Protein AF-A0A7S4KR72-F1 (afdb_monomer)

Mean predicted aligned error: 4.53 Å

Radius of gyration: 17.02 Å; Cα contacts (8 Å, |Δi|>4): 73; chains: 1; bounding box: 36×24×47 Å

Secondary structure (DSSP, 8-state):
-HHHHHHHHHHHHHHHHHHHHHHHHIIIIIIHHHHHTT-S-HHHHHHHHTTHHHHHHHHHHHHHHHHHHHHT--TT--SHHHHHHHHTTTTHHHHHHHHHHHHHTT-

Sequence (107 aa):
ERKKRENIAKEILQTEKVYTQSLENILRLYMLPIQSQKILKSEEVMTIFANIDQIGTVHYKLYSDLQKRINNWNHQTTIGDVFIQHSHALPLYSKYINNFDQGMKMI

Foldseek 3Di:
DQVVVLVVLVVVLVVLVVVLVVLVCCCPVPLVVCVVVVVDDPVLSCLQCPVSVLVSVLSVVLSVVSVVQSVPDDPPGDSVVSVVVSVVCVVSVVRVVVSNVVNVVSD

Nearest PDB structures (foldseek):
  3qbv-assembly2_D  TM=7.956E-01  e=1.535E-03  Homo sapiens
  3qbv-assembly1_B  TM=7.956E-01  e=1.452E-03  Homo sapiens
  1ki1-assembly2_D  TM=7.919E-01  e=4.994E-03  Homo sapiens
  1txd-assembly1_A  TM=8.940E-01  e=1.923E-02  Homo sapiens
  7g8n-assembly1_B  TM=6.585E-01  e=1.160E-02  Homo sapiens

Structure (mmCIF, N/CA/C/O backbone):
data_AF-A0A7S4KR72-F1
#
_entry.id   AF-A0A7S4KR72-F1
#
loop_
_atom_site.group_PDB
_atom_site.id
_atom_site.type_symbol
_atom_site.label_atom_id
_atom_site.label_alt_id
_atom_site.label_comp_id
_atom_site.label_asym_id
_atom_site.label_entity_id
_atom_site.label_seq_id
_atom_site.pdbx_PDB_ins_code
_atom_site.Cartn_x
_atom_site.Cartn_y
_atom_site.Cartn_z
_atom_site.occupancy
_atom_site.B_iso_or_equiv
_atom_site.auth_seq_id
_atom_site.auth_comp_id
_atom_site.auth_asym_id
_atom_site.auth_atom_id
_atom_site.pdbx_PDB_model_num
ATOM 1 N N . GLU A 1 1 ? 17.672 6.304 -22.728 1.00 61.84 1 GLU A N 1
ATOM 2 C CA . GLU A 1 1 ? 16.293 5.844 -22.414 1.00 61.84 1 GLU A CA 1
ATOM 3 C C . GLU A 1 1 ? 16.210 4.607 -21.510 1.00 61.84 1 GLU A C 1
ATOM 5 O O . GLU A 1 1 ? 15.453 4.625 -20.551 1.00 61.84 1 GLU A O 1
ATOM 10 N N . ARG A 1 2 ? 16.997 3.545 -21.739 1.00 71.19 2 ARG A N 1
ATOM 11 C CA . ARG A 1 2 ? 16.892 2.271 -20.984 1.00 71.19 2 ARG A CA 1
ATOM 12 C C . ARG A 1 2 ? 17.168 2.398 -19.480 1.00 71.19 2 ARG A C 1
ATOM 14 O O . ARG A 1 2 ? 16.335 2.012 -18.671 1.00 71.19 2 ARG A O 1
ATOM 21 N N . LYS A 1 3 ? 18.284 3.039 -19.123 1.00 82.12 3 LYS A N 1
ATOM 22 C CA . LYS A 1 3 ? 18.637 3.353 -17.728 1.00 82.12 3 LYS A CA 1
ATOM 23 C C . LYS A 1 3 ? 17.598 4.268 -17.065 1.00 82.12 3 LYS A C 1
ATOM 25 O O . LYS A 1 3 ? 17.335 4.148 -15.880 1.00 82.12 3 LYS A O 1
ATOM 30 N N . LYS A 1 4 ? 16.949 5.137 -17.852 1.00 89.94 4 LYS A N 1
ATOM 31 C CA . LYS A 1 4 ? 15.860 6.006 -17.382 1.00 89.94 4 LYS A CA 1
ATOM 32 C C . LYS A 1 4 ? 14.622 5.184 -17.000 1.00 89.94 4 LYS A C 1
ATOM 34 O O . LYS A 1 4 ? 14.072 5.422 -15.937 1.00 89.94 4 LYS A O 1
ATOM 39 N N . ARG A 1 5 ? 14.229 4.184 -17.803 1.00 91.81 5 ARG A N 1
ATOM 40 C CA . ARG A 1 5 ? 13.109 3.277 -17.475 1.00 91.81 5 ARG A CA 1
ATOM 41 C C . ARG A 1 5 ? 13.359 2.461 -16.209 1.00 91.81 5 ARG A C 1
ATOM 43 O O . ARG A 1 5 ? 12.469 2.366 -15.375 1.00 91.81 5 ARG A O 1
ATOM 50 N N . GLU A 1 6 ? 14.555 1.896 -16.070 1.00 92.56 6 GLU A N 1
ATOM 51 C CA . GLU A 1 6 ? 14.929 1.140 -14.871 1.00 92.56 6 GLU A CA 1
ATOM 52 C C . GLU A 1 6 ? 14.947 2.035 -13.624 1.00 92.56 6 GLU A C 1
ATOM 54 O O . GLU A 1 6 ? 14.407 1.656 -12.589 1.00 92.56 6 GLU A O 1
ATOM 59 N N . ASN A 1 7 ? 15.505 3.247 -13.728 1.00 93.12 7 ASN A N 1
ATOM 60 C CA . ASN A 1 7 ? 15.519 4.207 -12.624 1.00 93.12 7 ASN A CA 1
ATOM 61 C C . ASN A 1 7 ? 14.102 4.616 -12.201 1.00 93.12 7 ASN A C 1
ATOM 63 O O . ASN A 1 7 ? 13.812 4.604 -11.012 1.00 93.12 7 ASN A O 1
ATOM 67 N N . ILE A 1 8 ? 13.216 4.906 -13.161 1.00 94.50 8 ILE A N 1
ATOM 68 C CA . ILE A 1 8 ? 11.807 5.226 -12.880 1.00 94.50 8 ILE A CA 1
ATOM 69 C C . ILE A 1 8 ? 11.115 4.041 -12.195 1.00 94.50 8 ILE A C 1
ATOM 71 O O . ILE A 1 8 ? 10.414 4.223 -11.208 1.00 94.50 8 ILE A O 1
ATOM 75 N N . ALA A 1 9 ? 11.330 2.811 -12.672 1.00 94.62 9 ALA A N 1
ATOM 76 C CA . ALA A 1 9 ? 10.746 1.630 -12.040 1.00 94.62 9 ALA A CA 1
ATOM 77 C C . ALA A 1 9 ? 11.242 1.445 -10.594 1.00 94.62 9 ALA A C 1
ATOM 79 O O . ALA A 1 9 ? 10.447 1.148 -9.706 1.00 94.62 9 ALA A O 1
ATOM 80 N N . LYS A 1 10 ? 12.537 1.670 -10.337 1.00 94.69 10 LYS A N 1
ATOM 81 C CA . LYS A 1 10 ? 13.108 1.639 -8.981 1.00 94.69 10 LYS A CA 1
ATOM 82 C C . LYS A 1 10 ? 12.547 2.740 -8.081 1.00 94.69 10 LYS A C 1
ATOM 84 O O . LYS A 1 10 ? 12.317 2.487 -6.905 1.00 94.69 10 LYS A O 1
ATOM 89 N N . GLU A 1 11 ? 12.308 3.932 -8.616 1.00 96.62 11 GLU A N 1
ATOM 90 C CA . GLU A 1 11 ? 11.675 5.033 -7.882 1.00 96.62 11 GLU A CA 1
ATOM 91 C C . GLU A 1 11 ? 10.228 4.694 -7.496 1.00 96.62 11 GLU A C 1
ATOM 93 O O . GLU A 1 11 ? 9.840 4.863 -6.340 1.00 96.62 11 GLU A O 1
ATOM 98 N N . ILE A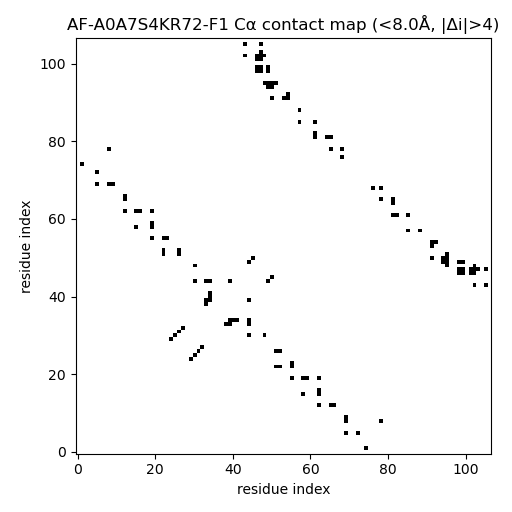 1 12 ? 9.456 4.122 -8.425 1.00 96.19 12 ILE A N 1
ATOM 99 C CA . ILE A 1 12 ? 8.106 3.607 -8.155 1.00 96.19 12 ILE A CA 1
ATOM 100 C C . ILE A 1 12 ? 8.147 2.551 -7.043 1.00 96.19 12 ILE A C 1
ATOM 102 O O . ILE A 1 12 ? 7.386 2.619 -6.087 1.00 96.19 12 ILE A O 1
ATOM 106 N N . LEU A 1 13 ? 9.074 1.597 -7.118 1.00 96.69 13 LEU A N 1
ATOM 107 C CA . LEU A 1 13 ? 9.229 0.577 -6.081 1.00 96.69 13 LEU A CA 1
ATOM 108 C C . LEU A 1 13 ? 9.587 1.174 -4.715 1.00 96.69 13 LEU A C 1
ATOM 110 O O . LEU A 1 13 ? 9.073 0.734 -3.688 1.00 96.69 13 LEU A O 1
ATOM 114 N N . GLN A 1 14 ? 10.475 2.168 -4.695 1.00 96.81 14 GLN A N 1
ATOM 115 C CA . GLN A 1 14 ? 10.906 2.820 -3.464 1.00 96.81 14 GLN A CA 1
ATOM 116 C C . GLN A 1 14 ? 9.772 3.626 -2.825 1.00 96.81 14 GLN A C 1
ATOM 118 O O . GLN A 1 14 ? 9.602 3.582 -1.608 1.00 96.81 14 GLN A O 1
ATOM 123 N N . THR A 1 15 ? 8.992 4.346 -3.627 1.00 97.06 15 THR A N 1
ATOM 124 C CA . THR A 1 15 ? 7.824 5.093 -3.141 1.00 97.06 15 THR A CA 1
ATOM 125 C C . THR A 1 15 ? 6.730 4.147 -2.642 1.00 97.06 15 THR A C 1
ATOM 127 O O . THR A 1 15 ? 6.199 4.364 -1.554 1.00 97.06 15 THR A O 1
ATOM 130 N N . GLU A 1 16 ? 6.489 3.032 -3.336 1.00 96.12 16 GLU A N 1
ATOM 131 C CA . GLU A 1 16 ? 5.551 1.989 -2.900 1.00 96.12 16 GLU A CA 1
ATOM 132 C C . GLU A 1 16 ? 5.991 1.316 -1.585 1.00 96.12 16 GLU A C 1
ATOM 134 O O . GLU A 1 16 ? 5.178 1.047 -0.697 1.00 96.12 16 GLU A O 1
ATOM 139 N N . LYS A 1 17 ? 7.300 1.097 -1.398 1.00 96.31 17 LYS A N 1
ATOM 140 C CA . LYS A 1 17 ? 7.857 0.603 -0.130 1.00 96.31 17 LYS A CA 1
ATOM 141 C C . LYS A 1 17 ? 7.542 1.544 1.031 1.00 96.31 17 LYS A C 1
ATOM 143 O O . LYS A 1 17 ? 7.140 1.098 2.101 1.00 96.31 17 LYS A O 1
ATOM 148 N N . VAL A 1 18 ? 7.747 2.845 0.833 1.00 97.44 18 VAL A N 1
ATOM 149 C CA . VAL A 1 18 ? 7.446 3.849 1.862 1.00 97.44 18 VAL A CA 1
ATOM 150 C C . VAL A 1 18 ? 5.945 3.866 2.154 1.00 97.44 18 VAL A C 1
ATOM 152 O O . VAL A 1 18 ? 5.561 3.855 3.319 1.00 97.44 18 VAL A O 1
ATOM 155 N N . TYR A 1 19 ? 5.102 3.807 1.121 1.00 95.75 19 TYR A N 1
ATOM 156 C CA . TYR A 1 19 ? 3.649 3.780 1.277 1.00 95.75 19 TYR A CA 1
ATOM 157 C C . TYR A 1 19 ? 3.163 2.571 2.092 1.00 95.75 19 TYR A C 1
ATOM 159 O O . TYR A 1 19 ? 2.433 2.730 3.072 1.00 95.75 19 TYR A O 1
ATOM 167 N N . THR A 1 20 ? 3.619 1.365 1.749 1.00 95.44 20 THR A N 1
ATOM 168 C CA . THR A 1 20 ? 3.266 0.134 2.479 1.00 95.44 20 THR A CA 1
ATOM 169 C C . THR A 1 20 ? 3.751 0.151 3.928 1.00 95.44 20 THR A C 1
ATOM 171 O O . THR A 1 20 ? 3.002 -0.248 4.820 1.00 95.44 20 THR A O 1
ATOM 174 N N . GLN A 1 21 ? 4.949 0.686 4.191 1.00 95.56 21 GLN A N 1
ATOM 175 C CA . GLN A 1 21 ? 5.461 0.890 5.551 1.00 95.56 21 GLN A CA 1
ATOM 176 C C . GLN A 1 21 ? 4.571 1.850 6.355 1.00 95.56 21 GLN A C 1
ATOM 178 O O . GLN A 1 21 ? 4.280 1.599 7.523 1.00 95.56 21 GLN A O 1
ATOM 183 N N . SER A 1 22 ? 4.115 2.945 5.742 1.00 95.81 22 SER A N 1
ATOM 184 C CA . SER A 1 22 ? 3.195 3.888 6.384 1.00 95.81 22 SER A CA 1
ATOM 185 C C . SER A 1 22 ? 1.855 3.233 6.722 1.00 95.81 22 SER A C 1
ATOM 187 O O . SER A 1 22 ? 1.372 3.405 7.840 1.00 95.81 22 SER A O 1
ATOM 189 N N . LEU A 1 23 ? 1.281 2.439 5.812 1.00 94.62 23 LEU A N 1
ATOM 190 C CA . LEU A 1 23 ? 0.047 1.688 6.076 1.00 94.62 23 LEU A CA 1
ATOM 191 C C . LEU A 1 23 ? 0.225 0.680 7.219 1.00 94.62 23 LEU A C 1
ATOM 193 O O . LEU A 1 23 ? -0.616 0.597 8.112 1.00 94.62 23 LEU A O 1
ATOM 197 N N . GLU A 1 24 ? 1.344 -0.046 7.236 1.00 94.19 24 GLU A N 1
ATOM 198 C CA . GLU A 1 24 ? 1.683 -0.972 8.319 1.00 94.19 24 GLU A CA 1
ATOM 199 C C . GLU A 1 24 ? 1.804 -0.249 9.669 1.00 94.19 24 GLU A C 1
ATOM 201 O O . GLU A 1 24 ? 1.281 -0.731 10.676 1.00 94.19 24 GLU A O 1
ATOM 206 N N . ASN A 1 25 ? 2.436 0.926 9.693 1.00 95.44 25 ASN A N 1
ATOM 207 C CA . ASN A 1 25 ? 2.555 1.742 10.898 1.00 95.44 25 ASN A CA 1
ATOM 208 C C . ASN A 1 25 ? 1.186 2.217 11.398 1.00 95.44 25 ASN A C 1
ATOM 210 O O . ASN A 1 25 ? 0.936 2.152 12.600 1.00 95.44 25 ASN A O 1
ATOM 214 N N . ILE A 1 26 ? 0.282 2.637 10.505 1.00 93.94 26 ILE A N 1
A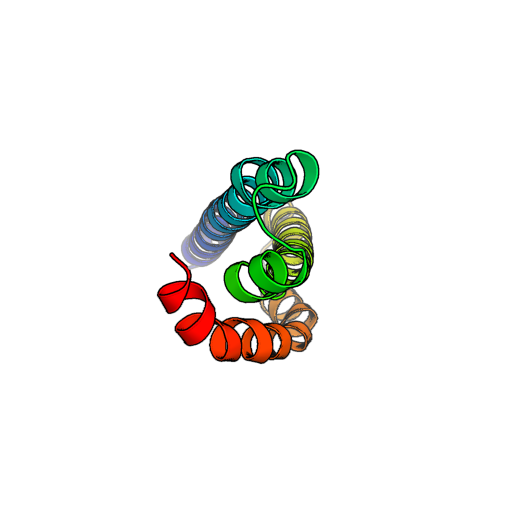TOM 215 C CA . ILE A 1 26 ? -1.085 3.028 10.885 1.00 93.94 26 ILE A CA 1
ATOM 216 C C . ILE A 1 26 ? -1.803 1.861 11.579 1.00 93.94 26 ILE A C 1
ATOM 218 O O . ILE A 1 26 ? -2.381 2.024 12.656 1.00 93.94 26 ILE A O 1
ATOM 222 N N . LEU A 1 27 ? -1.708 0.658 11.011 1.00 92.12 27 LEU A N 1
ATOM 223 C CA . LEU A 1 27 ? -2.330 -0.536 11.580 1.00 92.12 27 LEU A CA 1
ATOM 224 C C . LEU A 1 27 ? -1.716 -0.921 12.933 1.00 92.12 27 LEU A C 1
ATOM 226 O O . LEU A 1 27 ? -2.435 -1.141 13.908 1.00 92.12 27 LEU A O 1
ATOM 230 N N . ARG A 1 28 ? -0.383 -1.001 13.007 1.00 93.31 28 ARG A N 1
ATOM 231 C CA . ARG A 1 28 ? 0.329 -1.534 14.178 1.00 93.31 28 ARG A CA 1
ATOM 232 C C . ARG A 1 28 ? 0.454 -0.562 15.335 1.00 93.31 28 ARG A C 1
ATOM 234 O O . ARG A 1 28 ? 0.411 -1.002 16.479 1.00 93.31 28 ARG A O 1
ATOM 241 N N . LEU A 1 29 ? 0.654 0.720 15.052 1.00 93.69 29 LEU A N 1
ATOM 242 C CA . LEU A 1 29 ? 0.916 1.725 16.082 1.00 93.69 29 LEU A CA 1
ATOM 243 C C . LEU A 1 29 ? -0.360 2.427 16.553 1.00 93.69 29 LEU A C 1
ATOM 245 O O . LEU A 1 29 ? -0.359 2.970 17.653 1.00 93.69 29 LEU A O 1
ATOM 249 N N . TYR A 1 30 ? -1.442 2.388 15.767 1.00 92.31 30 TYR A N 1
ATOM 250 C CA . TYR A 1 30 ? -2.690 3.080 16.103 1.00 92.31 30 TYR A CA 1
ATOM 251 C C . TYR A 1 30 ? -3.883 2.128 16.184 1.00 92.31 30 TYR A C 1
ATOM 253 O O . TYR A 1 30 ? -4.433 1.941 17.268 1.00 92.31 30 TYR A O 1
ATOM 261 N N . MET A 1 31 ? -4.268 1.479 15.080 1.00 90.94 31 MET A N 1
ATOM 262 C CA . MET A 1 31 ? -5.506 0.687 15.040 1.00 90.94 31 MET A CA 1
ATOM 263 C C . MET A 1 31 ? -5.494 -0.485 16.040 1.00 90.94 31 MET A C 1
ATOM 265 O O . MET A 1 31 ? -6.420 -0.613 16.844 1.00 90.94 31 MET A O 1
ATOM 269 N N . LEU A 1 32 ? -4.441 -1.314 16.042 1.00 90.38 32 LEU A N 1
ATOM 270 C CA . LEU A 1 32 ? -4.330 -2.471 16.943 1.00 90.38 32 LEU A CA 1
ATOM 271 C C . LEU A 1 32 ? -4.234 -2.075 18.433 1.00 90.38 32 LEU A C 1
ATOM 273 O O . LEU A 1 32 ? -4.945 -2.672 19.251 1.00 90.38 32 LEU A O 1
ATOM 277 N N . PRO A 1 33 ? -3.427 -1.072 18.838 1.00 92.75 33 PRO A N 1
ATOM 278 C CA . PRO A 1 33 ? -3.420 -0.590 20.218 1.00 92.75 33 PRO A CA 1
ATOM 279 C C . PRO A 1 33 ? -4.779 -0.051 20.674 1.00 92.75 33 PRO A C 1
ATOM 281 O O . PRO A 1 33 ? -5.241 -0.431 21.747 1.00 92.75 33 PRO A O 1
ATOM 284 N N . ILE A 1 34 ? -5.464 0.743 19.841 1.00 91.12 34 ILE A N 1
ATOM 285 C CA . ILE A 1 34 ? -6.797 1.289 20.154 1.00 91.12 34 ILE A CA 1
ATOM 286 C C . ILE A 1 34 ? -7.816 0.167 20.377 1.00 91.12 34 ILE A C 1
ATOM 288 O O . ILE A 1 34 ? -8.580 0.210 21.345 1.00 91.12 34 ILE A O 1
ATOM 292 N N . GLN A 1 35 ? -7.804 -0.860 19.522 1.00 88.75 35 GLN A N 1
ATOM 293 C CA . GLN A 1 35 ? -8.684 -2.024 19.657 1.00 88.75 35 GLN A CA 1
ATOM 294 C C . GLN A 1 35 ? -8.359 -2.864 20.897 1.00 88.75 35 GLN A C 1
ATOM 296 O O . GLN A 1 35 ? -9.266 -3.245 21.637 1.00 88.75 35 GLN A O 1
ATOM 301 N N . SER A 1 36 ? -7.079 -3.153 21.143 1.00 90.62 36 SER A N 1
ATOM 302 C CA . SER A 1 36 ? -6.660 -4.020 22.256 1.00 90.62 36 SER A CA 1
ATOM 303 C C . SER A 1 36 ? -6.906 -3.382 23.625 1.00 90.62 36 SER A C 1
ATOM 305 O O . SER A 1 36 ? -7.340 -4.065 24.551 1.00 90.62 36 SER A O 1
ATOM 307 N N . GLN A 1 37 ? -6.708 -2.066 23.738 1.00 92.19 37 GLN A N 1
ATOM 308 C CA . GLN A 1 37 ? -6.985 -1.296 24.952 1.00 92.19 37 GLN A CA 1
ATOM 309 C C . GLN A 1 37 ? -8.459 -0.889 25.077 1.00 92.19 37 GLN A C 1
ATOM 311 O O . GLN A 1 37 ? -8.842 -0.307 26.089 1.00 92.19 37 GLN A O 1
ATOM 316 N N . LYS A 1 38 ? -9.292 -1.206 24.072 1.00 89.00 38 LYS A N 1
ATOM 317 C CA . LYS A 1 38 ? -10.714 -0.833 23.997 1.00 89.00 38 LYS A CA 1
ATOM 318 C C . LYS A 1 38 ? -10.941 0.666 24.234 1.00 89.00 38 LYS A C 1
ATOM 320 O O . LYS A 1 38 ? -11.916 1.047 24.876 1.00 89.00 38 LYS A O 1
ATOM 325 N N . ILE A 1 39 ? -10.033 1.502 23.720 1.00 88.81 39 ILE A N 1
ATOM 326 C CA . ILE A 1 39 ? -10.124 2.967 23.841 1.00 88.81 39 ILE A CA 1
ATOM 327 C C . ILE A 1 39 ? -11.369 3.474 23.103 1.00 88.81 39 ILE A C 1
ATOM 329 O O . ILE A 1 39 ? -12.049 4.373 23.586 1.00 88.81 39 ILE A O 1
ATOM 333 N N . LEU A 1 40 ? -11.676 2.863 21.956 1.00 88.75 40 LEU A N 1
ATOM 334 C CA . LEU A 1 40 ? -12.845 3.155 21.132 1.00 88.75 40 LEU A CA 1
ATOM 335 C C . LEU A 1 40 ? -13.681 1.893 20.913 1.00 88.75 40 LEU A C 1
ATOM 337 O O . LEU A 1 40 ? -13.165 0.768 20.931 1.00 88.75 40 LEU A O 1
ATOM 341 N N . LYS A 1 41 ? -14.977 2.076 20.653 1.00 89.00 41 LYS A N 1
ATOM 342 C CA . LYS A 1 41 ? -15.855 0.991 20.207 1.00 89.00 41 LYS A CA 1
ATOM 343 C C . LYS A 1 41 ? -15.420 0.522 18.824 1.00 89.00 41 LYS A C 1
ATOM 345 O O . LYS A 1 41 ? -14.922 1.292 18.006 1.00 89.00 41 LYS A O 1
ATOM 350 N N . SER A 1 42 ? -15.680 -0.748 18.520 1.00 85.31 42 SER A N 1
ATOM 351 C CA . SER A 1 42 ? -15.318 -1.327 17.220 1.00 85.31 42 SER A CA 1
ATOM 352 C C . SER A 1 42 ? -15.905 -0.551 16.032 1.00 85.31 42 SER A C 1
ATOM 354 O O . SER A 1 42 ? -15.274 -0.488 14.982 1.00 85.31 42 SER A O 1
ATOM 356 N N . GLU A 1 43 ? -17.087 0.047 16.189 1.00 86.56 43 GLU A N 1
ATOM 357 C CA . GLU A 1 43 ? -17.739 0.873 15.163 1.00 86.56 43 GLU A CA 1
ATOM 358 C C . GLU A 1 43 ? -17.002 2.197 14.914 1.00 86.56 43 GLU A C 1
ATOM 360 O O . GLU A 1 43 ? -16.829 2.599 13.765 1.00 86.56 43 GLU A O 1
ATOM 365 N N . GLU A 1 44 ? -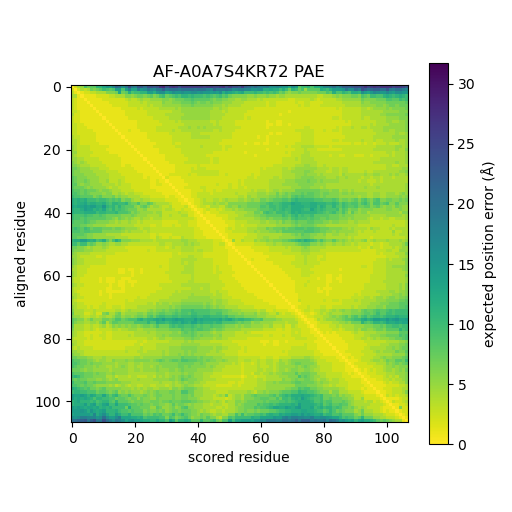16.504 2.843 15.969 1.00 87.12 44 GLU A N 1
ATOM 366 C CA . GLU A 1 44 ? -15.717 4.080 15.883 1.00 87.12 44 GLU A CA 1
ATOM 367 C C . GLU A 1 44 ? -14.365 3.799 15.219 1.00 87.12 44 GLU A C 1
ATOM 369 O O . GLU A 1 44 ? -13.965 4.503 14.295 1.00 87.12 44 GLU A O 1
ATOM 374 N N . VAL A 1 45 ? -13.711 2.690 15.586 1.00 87.69 45 VAL A N 1
ATOM 375 C CA . VAL A 1 45 ? -12.483 2.227 14.919 1.00 87.69 45 VAL A CA 1
ATOM 376 C C . VAL A 1 45 ? -12.736 1.953 13.433 1.00 87.69 45 VAL A C 1
ATOM 378 O O . VAL A 1 45 ? -11.965 2.403 12.589 1.00 87.69 45 VAL A O 1
ATOM 381 N N . MET A 1 46 ? -13.822 1.255 13.084 1.00 86.31 46 MET A N 1
ATOM 382 C CA . MET A 1 46 ? -14.175 1.016 11.679 1.00 86.31 46 MET A CA 1
ATOM 383 C C . MET A 1 46 ? -14.543 2.298 10.928 1.00 86.31 46 MET A C 1
ATOM 385 O O . MET A 1 46 ? -14.366 2.360 9.714 1.00 86.31 46 MET A O 1
ATOM 389 N N . THR A 1 47 ? -15.034 3.325 11.615 1.00 87.50 47 THR A N 1
ATOM 390 C CA . THR A 1 47 ? -15.331 4.613 10.984 1.00 87.50 47 THR A CA 1
ATOM 391 C C . THR A 1 47 ? -14.052 5.401 10.705 1.00 87.50 47 THR A C 1
ATOM 3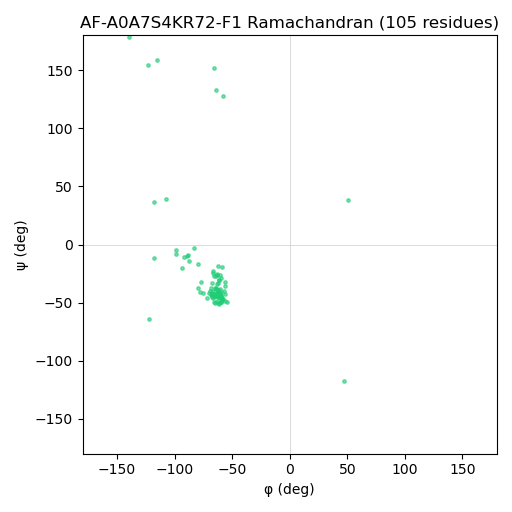93 O O . THR A 1 47 ? -13.899 5.930 9.609 1.00 87.50 47 THR A O 1
ATOM 396 N N . ILE A 1 48 ? -13.101 5.409 11.647 1.00 88.06 48 ILE A N 1
ATOM 397 C CA . ILE A 1 48 ? -11.819 6.118 11.516 1.00 88.06 48 ILE A CA 1
ATOM 398 C C . ILE A 1 48 ? -10.883 5.427 10.513 1.00 88.06 48 ILE A C 1
ATOM 400 O O . ILE A 1 48 ? -10.291 6.086 9.664 1.00 88.06 48 ILE A O 1
ATOM 404 N N . PHE A 1 49 ? -10.740 4.100 10.596 1.00 89.00 49 PHE A N 1
ATOM 405 C CA . PHE A 1 49 ? -9.769 3.345 9.790 1.00 89.00 49 PHE A CA 1
ATOM 406 C C . PHE A 1 49 ? -10.379 2.675 8.549 1.00 89.00 49 PHE A C 1
ATOM 408 O O . PHE A 1 49 ? -9.642 2.161 7.705 1.00 89.00 49 PHE A O 1
ATOM 415 N N . ALA A 1 50 ? -11.709 2.684 8.407 1.00 90.88 50 ALA A N 1
ATOM 416 C CA . ALA A 1 50 ? -12.434 2.109 7.274 1.00 90.88 50 ALA A CA 1
ATOM 417 C C . ALA A 1 50 ? -11.953 0.687 6.913 1.00 90.88 50 ALA A C 1
ATOM 419 O O . ALA A 1 50 ? -12.109 -0.244 7.700 1.00 90.88 50 ALA A O 1
ATOM 420 N N . ASN A 1 51 ? -11.413 0.505 5.707 1.00 91.38 51 ASN A N 1
ATOM 421 C CA . ASN A 1 51 ? -10.840 -0.742 5.192 1.00 91.38 51 ASN A CA 1
ATOM 422 C C . ASN A 1 51 ? -9.341 -0.603 4.868 1.00 91.38 51 ASN A C 1
ATOM 424 O O . ASN A 1 51 ? -8.853 -1.150 3.873 1.00 91.38 51 ASN A O 1
ATOM 428 N N . ILE A 1 52 ? -8.608 0.166 5.677 1.00 91.12 52 ILE A N 1
ATOM 429 C CA . ILE A 1 52 ? -7.179 0.426 5.459 1.00 91.12 52 ILE A CA 1
ATOM 430 C C . ILE A 1 52 ? -6.309 -0.839 5.554 1.00 91.12 52 ILE A C 1
ATOM 432 O O . ILE A 1 52 ? -5.265 -0.924 4.913 1.00 91.12 52 ILE A O 1
ATOM 436 N N . ASP A 1 53 ? -6.763 -1.859 6.281 1.00 90.88 53 ASP A N 1
ATOM 437 C CA . ASP A 1 53 ? -6.165 -3.196 6.350 1.00 90.88 53 ASP A CA 1
ATOM 438 C C . ASP A 1 53 ? -6.197 -3.919 4.992 1.00 90.88 53 ASP A C 1
ATOM 440 O O . ASP A 1 53 ? -5.202 -4.512 4.554 1.00 90.88 53 ASP A O 1
ATOM 444 N N . GLN A 1 54 ? -7.325 -3.820 4.285 1.00 93.25 54 GLN A N 1
ATOM 445 C CA . GLN A 1 54 ? -7.499 -4.395 2.953 1.00 93.25 54 GLN A CA 1
ATOM 446 C C . GLN A 1 54 ? -6.630 -3.663 1.929 1.00 93.25 54 GLN A C 1
ATOM 448 O O . GLN A 1 54 ? -5.953 -4.309 1.127 1.00 93.25 54 GLN A O 1
ATOM 453 N N . ILE A 1 55 ? -6.594 -2.327 2.003 1.00 93.62 55 ILE A N 1
ATOM 454 C CA . IL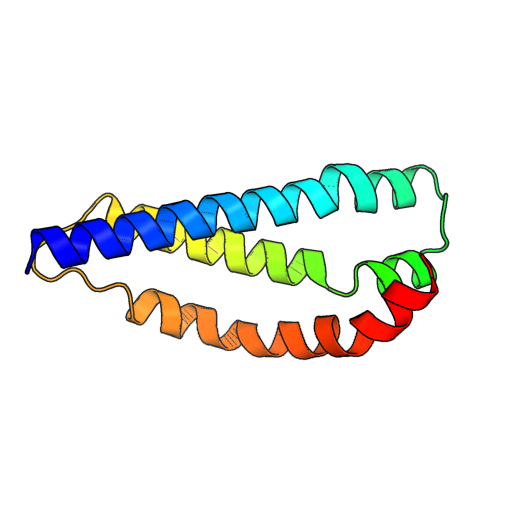E A 1 55 ? -5.723 -1.487 1.168 1.00 93.62 55 ILE A CA 1
ATOM 455 C C . ILE A 1 55 ? -4.253 -1.855 1.410 1.00 93.62 55 ILE A C 1
ATOM 457 O O . ILE A 1 55 ? -3.530 -2.159 0.462 1.00 93.62 55 ILE A O 1
ATOM 461 N N . GLY A 1 56 ? -3.823 -1.935 2.673 1.00 93.38 56 GLY A N 1
ATOM 462 C CA . GLY A 1 56 ? -2.467 -2.354 3.040 1.00 93.38 56 GLY A CA 1
ATOM 463 C C . GLY A 1 56 ? -2.097 -3.727 2.489 1.00 93.38 56 GLY A C 1
ATOM 464 O O . GLY A 1 56 ? -1.016 -3.899 1.930 1.00 93.38 56 GLY A O 1
ATOM 465 N N . THR A 1 57 ? -3.014 -4.692 2.559 1.00 93.81 57 THR A N 1
ATOM 466 C CA . THR A 1 57 ? -2.794 -6.045 2.028 1.00 93.81 57 THR A CA 1
ATOM 467 C C . THR A 1 57 ? -2.581 -6.049 0.513 1.00 93.81 57 THR A C 1
ATOM 469 O O . THR A 1 57 ? -1.714 -6.766 0.010 1.00 93.81 57 THR A O 1
ATOM 472 N N . VAL A 1 58 ? -3.364 -5.263 -0.226 1.00 94.75 58 VAL A N 1
ATOM 473 C CA . VAL A 1 58 ? -3.242 -5.141 -1.686 1.00 94.75 58 VAL A CA 1
ATOM 474 C C . VAL A 1 58 ? -1.914 -4.493 -2.058 1.00 94.75 58 VAL A C 1
ATOM 476 O O . VAL A 1 58 ? -1.166 -5.048 -2.861 1.00 94.75 58 VAL A O 1
ATOM 479 N N . HIS A 1 59 ? -1.583 -3.368 -1.428 1.00 95.00 59 HIS A N 1
ATOM 480 C CA . HIS A 1 59 ? -0.358 -2.631 -1.728 1.00 95.00 59 HIS A CA 1
ATOM 481 C C . HIS A 1 59 ? 0.905 -3.399 -1.323 1.00 95.00 59 HIS A C 1
ATOM 483 O O . HIS A 1 59 ? 1.898 -3.384 -2.046 1.00 95.00 59 HIS A O 1
ATOM 489 N N . TYR A 1 60 ? 0.859 -4.188 -0.245 1.00 95.25 60 TYR A N 1
ATOM 490 C CA . TYR A 1 60 ? 1.963 -5.086 0.103 1.00 95.25 60 TYR A CA 1
ATOM 491 C C . TYR A 1 60 ? 2.209 -6.155 -0.976 1.00 95.25 60 TYR A C 1
ATOM 493 O O . TYR A 1 60 ? 3.359 -6.468 -1.301 1.00 95.25 60 TYR A O 1
ATOM 501 N N . LYS A 1 61 ? 1.141 -6.701 -1.574 1.00 95.56 61 LYS A N 1
ATOM 502 C CA . LYS A 1 61 ? 1.257 -7.643 -2.700 1.00 95.56 61 LYS A CA 1
ATOM 503 C C . LYS A 1 61 ? 1.804 -6.953 -3.951 1.00 95.56 61 LYS A C 1
ATOM 505 O O . LYS A 1 61 ? 2.736 -7.484 -4.549 1.00 95.56 61 LYS A O 1
ATOM 510 N N . LEU A 1 62 ? 1.296 -5.764 -4.291 1.00 95.88 62 LEU A N 1
ATOM 511 C CA . LEU A 1 62 ? 1.812 -4.946 -5.394 1.00 95.88 62 LEU A CA 1
ATOM 512 C C . LEU A 1 62 ? 3.315 -4.682 -5.233 1.00 95.88 62 LEU A C 1
ATOM 514 O O . LEU A 1 62 ? 4.087 -4.947 -6.154 1.00 95.88 62 LEU A O 1
ATOM 518 N N . TYR A 1 63 ? 3.743 -4.237 -4.050 1.00 96.44 63 TYR A N 1
ATOM 519 C CA . TYR A 1 63 ? 5.153 -4.043 -3.720 1.00 96.44 63 TYR A CA 1
ATOM 520 C C . TYR A 1 63 ? 5.970 -5.327 -3.908 1.00 96.44 63 TYR A C 1
ATOM 522 O O . TYR A 1 63 ? 7.015 -5.296 -4.555 1.00 96.44 63 TYR A O 1
ATOM 530 N N . SER A 1 64 ? 5.499 -6.465 -3.384 1.00 96.56 64 SER A N 1
ATOM 531 C CA . SER A 1 64 ? 6.200 -7.750 -3.511 1.00 96.56 64 SER A CA 1
ATOM 532 C C . SER A 1 64 ? 6.395 -8.159 -4.975 1.00 96.56 64 SER A C 1
ATOM 534 O O . SER A 1 64 ? 7.491 -8.569 -5.369 1.00 96.56 64 SER A O 1
ATOM 536 N N . ASP A 1 65 ? 5.356 -8.014 -5.796 1.00 96.19 65 ASP A N 1
ATOM 537 C CA . ASP A 1 65 ? 5.397 -8.376 -7.212 1.00 96.19 65 ASP A CA 1
ATOM 538 C C . ASP A 1 65 ? 6.287 -7.417 -8.019 1.00 96.19 65 ASP A C 1
ATOM 540 O O . ASP A 1 65 ? 7.109 -7.865 -8.827 1.00 96.19 65 ASP A O 1
ATOM 544 N N . LEU A 1 66 ? 6.208 -6.108 -7.744 1.00 96.25 66 LEU A N 1
ATOM 545 C CA . LEU A 1 66 ? 7.105 -5.105 -8.325 1.00 96.25 66 LEU A CA 1
ATOM 546 C C . LEU A 1 66 ? 8.563 -5.363 -7.933 1.00 96.25 66 LEU A C 1
ATOM 548 O O . LEU A 1 66 ? 9.434 -5.352 -8.802 1.00 96.25 66 LEU A O 1
ATOM 552 N N . GLN A 1 67 ? 8.838 -5.654 -6.659 1.00 96.50 67 GLN A N 1
ATOM 553 C CA . GLN A 1 67 ? 10.182 -5.950 -6.159 1.00 96.50 67 GLN A CA 1
ATOM 554 C C . GLN A 1 67 ? 10.775 -7.153 -6.897 1.00 96.50 67 GLN A C 1
ATOM 556 O O . GLN A 1 67 ? 11.902 -7.080 -7.389 1.00 96.50 67 GLN A O 1
ATOM 561 N N . LYS A 1 68 ? 10.016 -8.250 -7.030 1.00 95.50 68 LYS A N 1
ATOM 562 C CA . LYS A 1 68 ? 10.455 -9.448 -7.768 1.00 95.50 68 LYS A CA 1
ATOM 563 C C . LYS A 1 68 ? 10.744 -9.140 -9.238 1.00 95.50 68 LYS A C 1
ATOM 565 O O . LYS A 1 68 ? 11.746 -9.620 -9.772 1.00 95.50 68 LYS A O 1
ATOM 570 N N . ARG A 1 69 ? 9.890 -8.342 -9.891 1.00 94.81 69 ARG A N 1
ATOM 57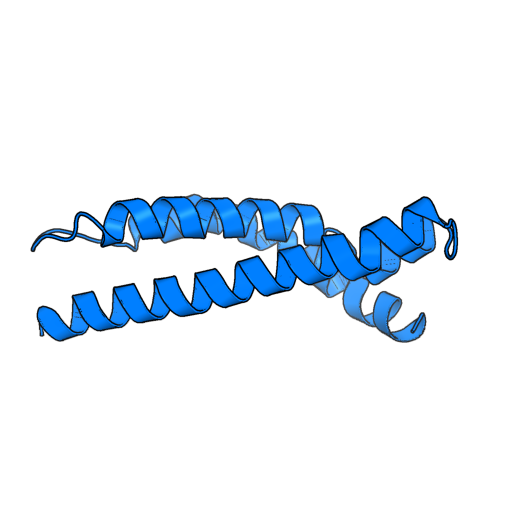1 C CA . ARG A 1 69 ? 10.049 -7.9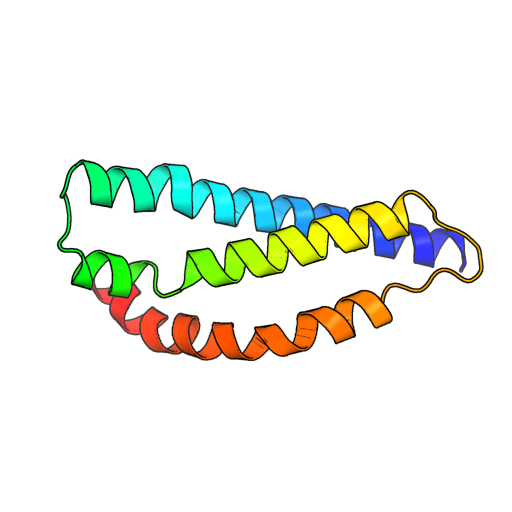64 -11.303 1.00 94.81 69 ARG A CA 1
ATOM 572 C C . ARG A 1 69 ? 11.260 -7.060 -11.525 1.00 94.81 69 ARG A C 1
ATOM 574 O O . ARG A 1 69 ? 12.010 -7.273 -12.472 1.00 94.81 69 ARG A O 1
ATOM 581 N N . ILE A 1 70 ? 11.457 -6.073 -10.656 1.00 93.88 70 ILE A N 1
ATOM 582 C CA . ILE A 1 70 ? 12.524 -5.073 -10.777 1.00 93.88 70 ILE A CA 1
ATOM 583 C C . ILE A 1 70 ? 13.882 -5.647 -10.366 1.00 93.88 70 ILE A C 1
ATOM 585 O O . ILE A 1 70 ? 14.891 -5.292 -10.969 1.00 93.88 70 ILE A O 1
ATOM 589 N N . ASN A 1 71 ? 13.930 -6.583 -9.415 1.00 92.69 71 ASN A N 1
ATOM 590 C CA . ASN A 1 71 ? 15.176 -7.272 -9.062 1.00 92.69 71 ASN A CA 1
ATOM 591 C C . ASN A 1 71 ? 15.730 -8.120 -10.220 1.00 92.69 71 ASN A C 1
ATOM 593 O O . ASN A 1 71 ? 16.938 -8.302 -10.313 1.00 92.69 71 ASN A O 1
ATOM 597 N N . ASN A 1 72 ? 14.862 -8.599 -11.118 1.00 91.75 72 ASN A N 1
ATOM 598 C CA . ASN A 1 72 ? 15.227 -9.394 -12.295 1.00 91.75 72 ASN A CA 1
ATOM 599 C C . ASN A 1 72 ? 15.088 -8.583 -13.597 1.00 91.75 72 ASN A C 1
ATOM 601 O O . ASN A 1 72 ? 14.595 -9.085 -14.611 1.00 91.75 72 ASN A O 1
ATOM 605 N N . TRP A 1 73 ? 15.464 -7.301 -13.557 1.00 91.62 73 TRP A N 1
ATOM 606 C CA . TRP A 1 73 ? 15.276 -6.384 -14.679 1.00 91.62 73 TRP A CA 1
ATOM 607 C C . TRP A 1 73 ? 16.081 -6.791 -15.920 1.00 91.62 73 TRP A C 1
ATOM 609 O O . TRP A 1 73 ? 17.282 -7.045 -15.858 1.00 91.62 73 TRP A O 1
ATOM 619 N N . ASN A 1 74 ? 15.424 -6.779 -17.079 1.00 90.62 74 ASN A N 1
ATOM 620 C CA . ASN A 1 74 ? 16.017 -7.008 -18.389 1.00 90.62 74 ASN A CA 1
ATOM 621 C C . ASN A 1 74 ? 15.428 -6.045 -19.443 1.00 90.62 74 ASN A C 1
ATOM 623 O O . ASN A 1 74 ? 14.568 -5.210 -19.162 1.00 90.62 74 ASN A O 1
ATOM 627 N N . HIS A 1 75 ? 15.906 -6.131 -20.686 1.00 83.44 75 HIS A N 1
ATOM 628 C CA . HIS A 1 75 ? 15.517 -5.199 -21.754 1.00 83.44 75 HIS A CA 1
ATOM 629 C C . HIS A 1 75 ? 14.044 -5.287 -22.185 1.00 83.44 75 HIS A C 1
ATOM 631 O O . HIS A 1 75 ? 13.518 -4.312 -22.722 1.00 83.44 75 HIS A O 1
ATOM 637 N N . GLN A 1 76 ? 13.391 -6.422 -21.946 1.00 87.31 76 GLN A N 1
ATOM 638 C CA . GLN A 1 76 ? 11.983 -6.666 -22.262 1.00 87.31 76 GLN A CA 1
ATOM 639 C C . GLN A 1 76 ? 11.071 -6.483 -21.042 1.00 87.31 76 GLN A C 1
ATOM 641 O O . GLN A 1 76 ? 9.853 -6.540 -21.182 1.00 87.31 76 GLN A O 1
ATOM 646 N N . THR A 1 77 ? 11.631 -6.224 -19.856 1.00 90.75 77 THR A N 1
ATOM 647 C CA . THR A 1 77 ? 10.854 -6.053 -18.629 1.00 90.75 77 THR A CA 1
ATOM 648 C C . THR A 1 77 ? 9.837 -4.924 -18.762 1.00 90.75 77 THR A C 1
ATOM 650 O O . THR A 1 77 ? 10.166 -3.781 -19.094 1.00 90.75 77 THR A O 1
ATOM 653 N N . THR A 1 78 ? 8.590 -5.243 -18.436 1.00 91.62 78 THR A N 1
ATOM 654 C CA . THR A 1 78 ? 7.496 -4.300 -18.206 1.00 91.62 78 THR A CA 1
ATOM 655 C C . THR A 1 78 ? 7.050 -4.387 -16.754 1.00 91.62 78 THR A C 1
ATOM 657 O O . THR A 1 78 ? 7.314 -5.378 -16.074 1.00 91.62 78 THR A O 1
ATOM 660 N N . ILE A 1 79 ? 6.402 -3.334 -16.264 1.00 93.69 79 ILE A N 1
ATOM 661 C CA . ILE A 1 79 ? 5.732 -3.338 -14.954 1.00 93.69 79 ILE A CA 1
ATOM 662 C C . ILE A 1 79 ? 4.221 -3.111 -15.087 1.00 93.69 79 ILE A C 1
ATOM 664 O O . ILE A 1 79 ? 3.490 -3.305 -14.127 1.00 93.69 79 ILE A O 1
ATOM 668 N N . GLY A 1 80 ? 3.742 -2.714 -16.273 1.00 93.75 80 GLY A N 1
ATOM 669 C CA . GLY A 1 80 ? 2.336 -2.371 -16.506 1.00 93.75 80 GLY A CA 1
ATOM 670 C C . GLY A 1 80 ? 1.378 -3.544 -16.308 1.00 93.75 80 GLY A C 1
ATOM 671 O O . GLY A 1 80 ? 0.288 -3.352 -15.788 1.00 93.75 80 GLY A O 1
ATOM 672 N N . ASP A 1 81 ? 1.803 -4.762 -16.642 1.00 94.50 81 ASP A N 1
ATOM 673 C CA . ASP A 1 81 ? 1.048 -5.990 -16.382 1.00 94.50 81 ASP A CA 1
ATOM 674 C C . ASP A 1 81 ? 0.804 -6.208 -14.881 1.00 94.50 81 ASP A C 1
ATOM 676 O O . ASP A 1 81 ? -0.301 -6.572 -14.482 1.00 94.50 81 ASP A O 1
ATOM 680 N N . VAL A 1 82 ? 1.795 -5.880 -14.045 1.00 95.19 82 VAL A N 1
ATOM 681 C CA . VAL A 1 82 ? 1.663 -5.928 -12.584 1.00 95.19 82 VAL A CA 1
ATOM 682 C C . VAL A 1 82 ? 0.628 -4.900 -12.113 1.00 95.19 82 VAL A C 1
ATOM 684 O O . VAL A 1 82 ? -0.256 -5.231 -11.329 1.00 95.19 82 VAL A O 1
ATOM 687 N N . PHE A 1 83 ? 0.662 -3.671 -12.638 1.00 94.12 83 PHE A N 1
ATOM 688 C CA . PHE A 1 83 ? -0.346 -2.655 -12.305 1.00 94.12 83 PHE A CA 1
ATOM 689 C C . PHE A 1 83 ? -1.760 -3.064 -12.716 1.00 94.12 83 PHE A C 1
ATOM 691 O O . PHE A 1 83 ? -2.690 -2.884 -11.935 1.00 94.12 83 PHE A O 1
ATOM 698 N N . ILE A 1 84 ? -1.935 -3.639 -13.908 1.00 95.06 84 ILE A N 1
ATOM 699 C CA . ILE A 1 84 ? -3.245 -4.106 -14.379 1.00 95.06 84 ILE A CA 1
ATOM 700 C C . ILE A 1 84 ? -3.789 -5.186 -13.441 1.00 95.06 84 ILE A C 1
ATOM 702 O O . ILE A 1 84 ? -4.937 -5.087 -13.012 1.00 95.06 84 ILE A O 1
ATOM 706 N N . GLN A 1 85 ? -2.960 -6.157 -13.050 1.00 94.00 85 GLN A N 1
ATOM 707 C CA . GLN A 1 85 ? -3.357 -7.223 -12.129 1.00 94.00 85 GLN A CA 1
ATOM 708 C C . GLN A 1 85 ? -3.879 -6.680 -10.788 1.00 94.00 85 GLN A C 1
ATOM 710 O O . GLN A 1 85 ? -4.869 -7.188 -10.262 1.00 94.00 85 GLN A O 1
ATOM 715 N N . HIS A 1 86 ? -3.247 -5.636 -10.247 1.00 93.44 86 HIS A N 1
ATOM 716 C CA . HIS A 1 86 ? -3.642 -5.038 -8.965 1.00 93.44 86 HIS A CA 1
ATOM 717 C C . HIS A 1 86 ? -4.718 -3.946 -9.101 1.00 93.44 86 HIS A C 1
ATOM 719 O O . HIS A 1 86 ? -5.379 -3.612 -8.119 1.00 93.44 86 HIS A O 1
ATOM 725 N N . SER A 1 87 ? -4.975 -3.434 -10.309 1.00 91.00 87 SER A N 1
ATOM 726 C CA . SER A 1 87 ? -5.959 -2.366 -10.559 1.00 91.00 87 SER A CA 1
ATOM 727 C C . SER A 1 87 ? -7.396 -2.738 -10.170 1.00 91.00 87 SER A C 1
ATOM 729 O O . SER A 1 87 ? -8.181 -1.874 -9.784 1.00 91.00 87 SER A O 1
ATOM 731 N N . HIS A 1 88 ? -7.731 -4.031 -10.180 1.00 89.56 88 HIS A N 1
ATOM 732 C CA . HIS A 1 88 ? -9.038 -4.538 -9.752 1.00 89.56 88 HIS A CA 1
ATOM 733 C C . HIS A 1 88 ? -9.352 -4.259 -8.278 1.00 89.56 88 HIS A C 1
ATOM 735 O O . HIS A 1 88 ? -10.514 -4.306 -7.883 1.00 89.56 88 HIS A O 1
ATOM 741 N N . ALA A 1 89 ? -8.335 -3.963 -7.468 1.00 89.38 89 ALA A N 1
ATOM 742 C CA . ALA A 1 89 ? -8.494 -3.616 -6.065 1.00 89.38 89 ALA A CA 1
ATOM 743 C C . ALA A 1 89 ? -8.719 -2.111 -5.827 1.00 89.38 89 ALA A C 1
ATOM 745 O O . ALA A 1 89 ? -9.080 -1.726 -4.718 1.00 89.38 89 ALA A O 1
ATOM 746 N N . LEU A 1 90 ? -8.575 -1.254 -6.846 1.00 87.50 90 LEU A N 1
ATOM 747 C CA . LEU A 1 90 ? -8.805 0.192 -6.722 1.00 87.50 90 LEU A CA 1
ATOM 748 C C . LEU A 1 90 ? -10.209 0.570 -6.208 1.00 87.50 90 LEU A C 1
ATOM 750 O O . LEU A 1 90 ? -10.292 1.508 -5.415 1.00 87.50 90 LEU A O 1
ATOM 754 N N . PRO A 1 91 ? -11.306 -0.145 -6.542 1.00 91.69 91 PRO A N 1
ATOM 755 C CA . PRO A 1 91 ? -12.624 0.134 -5.967 1.00 91.69 91 PRO A CA 1
ATOM 756 C C . PRO A 1 91 ? -12.685 0.037 -4.433 1.00 91.69 91 PRO A C 1
ATOM 758 O O . PRO A 1 91 ? -13.581 0.618 -3.823 1.00 91.69 91 PRO A O 1
ATOM 761 N N . LEU A 1 92 ? -11.729 -0.638 -3.777 1.00 88.94 92 LEU A N 1
ATOM 762 C CA . LEU A 1 92 ? -11.636 -0.661 -2.311 1.00 88.94 92 LEU A CA 1
ATOM 763 C C . LEU A 1 92 ? -11.456 0.745 -1.723 1.00 88.94 92 LEU A C 1
ATOM 765 O O . LEU A 1 92 ? -11.921 0.999 -0.611 1.00 88.94 92 LEU A O 1
ATOM 769 N N . TYR A 1 93 ? -10.844 1.670 -2.468 1.00 88.62 93 TYR A N 1
ATOM 770 C CA . TYR A 1 93 ? -10.685 3.055 -2.033 1.00 88.62 93 TYR A CA 1
ATOM 771 C C . TYR A 1 93 ? -12.010 3.808 -1.936 1.00 88.62 93 TYR A C 1
ATOM 773 O O . TYR A 1 93 ? -12.097 4.735 -1.138 1.00 88.62 93 TYR A O 1
ATOM 781 N N . SER A 1 94 ? -13.061 3.412 -2.665 1.00 88.69 94 SER A N 1
ATOM 782 C CA . SER A 1 94 ? -14.371 4.064 -2.541 1.00 88.69 94 SER A CA 1
ATOM 783 C C . SER A 1 94 ? -14.906 3.960 -1.115 1.00 88.69 94 SER A C 1
ATOM 785 O O . SER A 1 94 ? -15.405 4.941 -0.577 1.00 88.69 94 SER A O 1
ATOM 787 N N . LYS A 1 95 ? -14.736 2.805 -0.460 1.00 8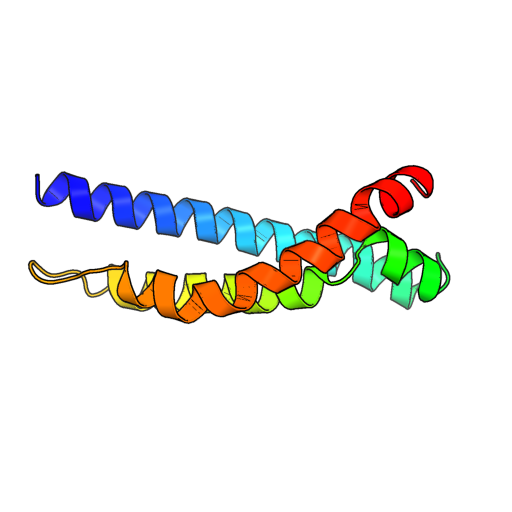6.75 95 LYS A N 1
ATOM 788 C CA . LYS A 1 95 ? -15.139 2.626 0.942 1.00 86.75 95 LYS A CA 1
ATOM 789 C C . LYS A 1 95 ? -14.318 3.506 1.888 1.00 86.75 95 LYS A C 1
ATOM 791 O O . LYS A 1 95 ? -14.885 4.116 2.788 1.00 86.75 95 LYS A O 1
ATOM 796 N N . TYR A 1 96 ? -13.009 3.594 1.665 1.00 87.19 96 TYR A N 1
ATOM 797 C CA . TYR A 1 96 ? -12.123 4.438 2.464 1.00 87.19 96 TYR A CA 1
ATOM 798 C C . TYR A 1 96 ? -12.481 5.925 2.331 1.00 87.19 96 TYR A C 1
ATOM 800 O O . TYR A 1 96 ? -12.657 6.609 3.334 1.00 87.19 96 TYR A O 1
ATOM 808 N N . ILE A 1 97 ? -12.657 6.408 1.098 1.00 87.44 97 ILE A N 1
ATOM 809 C CA . ILE A 1 97 ? -12.991 7.808 0.804 1.00 87.44 97 ILE A CA 1
ATOM 810 C C . ILE A 1 97 ? -14.370 8.168 1.361 1.00 87.44 97 ILE A C 1
ATOM 812 O O . ILE A 1 97 ? -14.511 9.204 2.000 1.00 87.44 97 ILE A O 1
ATOM 816 N N . ASN A 1 98 ? -15.371 7.300 1.188 1.00 86.88 98 ASN A N 1
ATOM 817 C CA . ASN A 1 98 ? -16.724 7.552 1.693 1.00 86.88 98 ASN A CA 1
ATOM 818 C C . ASN A 1 98 ? -16.768 7.692 3.222 1.00 86.88 98 ASN A C 1
ATOM 820 O O . ASN A 1 98 ? -17.601 8.427 3.745 1.00 86.88 98 ASN A O 1
ATOM 824 N N . ASN A 1 99 ? -15.867 7.012 3.934 1.00 86.00 99 ASN A N 1
ATOM 825 C CA . ASN A 1 99 ? -15.779 7.087 5.390 1.00 86.00 99 ASN A CA 1
ATOM 826 C C . ASN A 1 99 ? -14.846 8.204 5.887 1.00 86.00 99 ASN A C 1
ATOM 828 O O . ASN A 1 99 ? -14.853 8.500 7.081 1.00 86.00 99 ASN A O 1
ATOM 832 N N . PHE A 1 100 ? -14.070 8.844 5.006 1.00 85.56 100 PHE A N 1
ATOM 833 C CA . PHE A 1 100 ? -13.037 9.808 5.388 1.00 85.56 100 PHE A CA 1
ATOM 834 C C . PHE A 1 100 ? -13.606 11.014 6.146 1.00 85.56 100 PHE A C 1
ATOM 836 O O . PHE A 1 100 ? -13.144 11.324 7.242 1.00 85.56 100 PHE A O 1
ATOM 843 N N . ASP A 1 101 ? -14.657 11.649 5.617 1.00 84.44 101 ASP A N 1
ATOM 844 C CA . ASP A 1 101 ? -15.282 12.820 6.249 1.00 84.44 101 ASP A CA 1
ATOM 845 C C . ASP A 1 101 ? -15.864 12.501 7.628 1.00 84.44 101 ASP A C 1
ATOM 847 O O . ASP A 1 101 ? -15.889 13.350 8.520 1.00 84.44 101 ASP A O 1
ATOM 851 N N . GLN A 1 102 ? -16.363 11.277 7.810 1.00 83.56 102 GLN A N 1
ATOM 852 C CA . GLN A 1 102 ? -16.937 10.844 9.076 1.00 83.56 102 GLN A CA 1
ATOM 853 C C . GLN A 1 102 ? -15.844 10.495 10.089 1.00 83.56 102 GLN A C 1
ATOM 855 O O . GLN A 1 102 ? -15.953 10.891 11.246 1.00 83.56 102 GLN A O 1
ATOM 860 N N . GLY A 1 103 ? -14.772 9.829 9.650 1.00 80.19 103 GLY A N 1
ATOM 861 C CA . GLY A 1 103 ? -13.594 9.563 10.473 1.00 80.19 103 GLY A CA 1
ATOM 862 C C . GLY A 1 103 ? -12.916 10.851 10.945 1.00 80.19 103 GLY A C 1
ATOM 863 O O . GLY A 1 103 ? -12.622 10.983 12.127 1.00 80.19 103 GLY A O 1
ATOM 864 N N . MET A 1 104 ? -12.766 11.843 10.062 1.00 83.12 104 MET A N 1
ATOM 865 C CA . MET A 1 104 ? -12.177 13.146 10.401 1.00 83.12 104 MET A CA 1
ATOM 866 C C . MET A 1 104 ? -12.980 13.938 11.437 1.00 83.12 104 MET A C 1
ATOM 868 O O . MET A 1 104 ? -12.404 14.753 12.143 1.00 83.12 104 MET A O 1
ATOM 872 N N . LYS A 1 105 ? -14.295 13.716 11.543 1.00 84.06 105 LYS A N 1
ATOM 873 C CA . LYS A 1 105 ? -15.139 14.347 12.575 1.00 84.06 105 LYS A CA 1
ATOM 874 C C . LYS A 1 105 ? -15.033 13.671 13.944 1.00 84.06 105 LYS A C 1
ATOM 876 O O . LYS A 1 105 ? -15.512 14.239 14.920 1.00 84.06 105 LYS A O 1
ATOM 881 N N . MET A 1 106 ? -14.503 12.449 14.003 1.00 78.50 106 MET A N 1
ATOM 882 C CA . MET A 1 106 ? -14.333 11.684 15.245 1.00 78.50 106 MET A CA 1
ATOM 883 C C . MET A 1 106 ? -12.965 11.900 15.906 1.00 78.50 106 MET A C 1
ATOM 885 O O . MET A 1 106 ? -12.772 11.446 17.032 1.00 78.50 106 MET A O 1
ATOM 889 N N . ILE A 1 107 ? -12.031 12.547 15.203 1.00 66.81 107 ILE A N 1
ATOM 890 C CA . ILE A 1 107 ? -10.706 12.948 15.696 1.00 66.81 107 ILE A CA 1
ATOM 891 C C . ILE A 1 107 ? -10.797 14.382 16.216 1.00 66.81 107 ILE A C 1
ATOM 893 O O . ILE A 1 107 ? -10.228 14.639 17.299 1.00 66.81 107 ILE A O 1
#

pLDDT: mean 90.77, std 5.81, range [61.84, 97.44]

Solvent-accessible surface area (backbone atoms only — not comparable to full-atom values): 6060 Å² total; per-residue (Å²): 110,69,71,55,54,54,51,51,51,51,50,53,50,52,54,42,48,52,51,37,50,50,44,50,46,48,44,63,72,44,52,48,50,37,57,77,69,54,75,49,56,72,67,56,49,42,36,58,50,45,54,52,68,59,51,35,56,51,48,45,49,50,42,53,52,48,48,58,51,59,75,65,64,56,97,82,66,78,62,63,70,60,50,58,70,54,52,79,57,56,68,60,51,54,58,37,59,73,29,42,71,60,18,63,72,75,108

Organism: NCBI:txid180227

InterPro domains:
  IPR000219 Dbl hom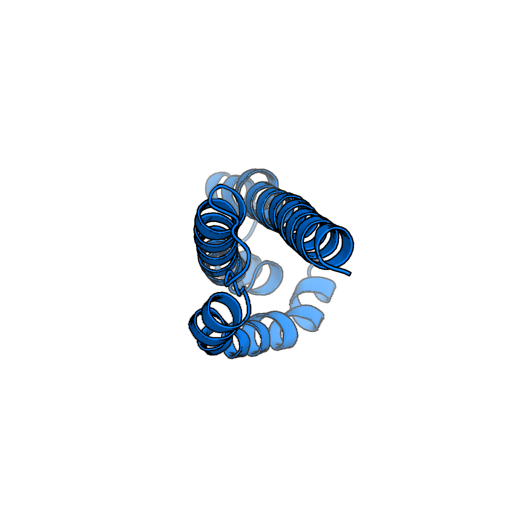ology domain [PF00621] (8-107)
  IPR000219 Dbl homology domain [PS50010] (4-107)
  IPR035899 Dbl homology (DH) domain superfamily [G3DSA:1.20.900.10] (1-107)
  IPR035899 Dbl homology (DH) domain superfamily [SSF48065] (3-106)
  IPR051092 FYVE, RhoGEF and PH domain-containing [PTHR12673] (3-107)